Protein AF-A0A7Z9FWA1-F1 (afdb_monomer)

Sequence (138 aa):
MSDKYVIGCHTMDNNWLSIREACEILKCSDRTIYRKIDNGELVSKKEDGRKFVRLTSDKTDTDVVQTSNTELFEYLKDENKRLIEENRRLQEEISKSNIRKDTLVLQFTERLSEQRQLIEEIRRPWWKRWRRSTDSAQ

pLDDT: mean 79.17, std 17.08, range [36.03, 97.0]

Structure (mmCIF, N/CA/C/O backbone):
data_AF-A0A7Z9FWA1-F1
#
_entry.id   AF-A0A7Z9FWA1-F1
#
loop_
_atom_site.group_PDB
_atom_site.id
_atom_site.type_symbol
_atom_site.label_atom_id
_atom_site.label_alt_id
_atom_site.label_comp_id
_atom_site.label_asym_id
_atom_site.label_entity_id
_atom_site.label_seq_id
_atom_site.pdbx_PDB_ins_code
_atom_site.Cartn_x
_atom_site.Cartn_y
_atom_site.Cartn_z
_atom_site.occupancy
_atom_site.B_iso_or_equiv
_atom_site.auth_seq_id
_atom_site.auth_comp_id
_atom_site.auth_asym_id
_atom_site.auth_atom_id
_atom_site.pdbx_PDB_model_num
ATOM 1 N N . MET A 1 1 ? -24.199 35.383 10.407 1.00 44.78 1 MET A N 1
ATOM 2 C CA . MET A 1 1 ? -24.683 34.036 10.039 1.00 44.78 1 MET A CA 1
ATOM 3 C C . MET A 1 1 ? -23.507 33.181 9.612 1.00 44.78 1 MET A C 1
ATOM 5 O O . MET A 1 1 ? -23.036 33.318 8.492 1.00 44.78 1 MET A O 1
ATOM 9 N N . SER A 1 2 ? -22.993 32.373 10.534 1.00 36.03 2 SER A N 1
ATOM 10 C CA . SER A 1 2 ? -22.261 31.128 10.271 1.00 36.03 2 SER A CA 1
ATOM 11 C C . SER A 1 2 ? -21.968 30.508 11.632 1.00 36.03 2 SER A C 1
ATOM 13 O O . SER A 1 2 ? -21.002 30.883 12.295 1.00 36.03 2 SER A O 1
ATOM 15 N N . ASP A 1 3 ? -22.870 29.623 12.051 1.00 41.84 3 ASP A N 1
ATOM 16 C CA . ASP A 1 3 ? -22.686 28.733 13.189 1.00 41.84 3 ASP A CA 1
ATOM 17 C C . ASP A 1 3 ? -21.446 27.874 12.953 1.00 41.84 3 ASP A C 1
ATOM 19 O O . ASP A 1 3 ? -21.374 27.104 11.995 1.00 41.84 3 ASP A O 1
ATOM 23 N N . LYS A 1 4 ? -20.460 27.998 13.839 1.00 41.94 4 LYS A N 1
ATOM 24 C CA . LYS A 1 4 ? -19.386 27.018 13.965 1.00 41.94 4 LYS A CA 1
ATOM 25 C C . LYS A 1 4 ? -19.568 26.346 15.310 1.00 41.94 4 LYS A C 1
ATOM 27 O O . LYS A 1 4 ? -19.237 26.908 16.350 1.00 41.94 4 LYS A O 1
ATOM 32 N N . TYR A 1 5 ? -20.166 25.161 15.249 1.00 38.59 5 TYR A N 1
ATOM 33 C CA . TYR A 1 5 ? -20.271 24.224 16.354 1.00 38.59 5 TYR A CA 1
ATOM 34 C C . TYR A 1 5 ? -18.896 24.043 17.004 1.00 38.59 5 TYR A C 1
ATOM 36 O O . TYR A 1 5 ? -17.941 23.596 16.366 1.00 38.59 5 TYR A O 1
ATOM 44 N N . VAL A 1 6 ? -18.812 24.408 18.279 1.00 39.84 6 VAL A N 1
ATOM 45 C CA . VAL A 1 6 ? -17.691 24.076 19.151 1.00 39.84 6 VAL A CA 1
ATOM 46 C C . VAL A 1 6 ? -17.821 22.589 19.458 1.00 39.84 6 VAL A C 1
ATOM 48 O O . VAL A 1 6 ? -18.743 22.176 20.159 1.00 39.84 6 VAL A O 1
ATOM 51 N N . ILE A 1 7 ? -16.923 21.776 18.903 1.00 45.22 7 ILE A N 1
ATOM 52 C CA . ILE A 1 7 ? -16.747 20.388 19.332 1.00 45.22 7 ILE A CA 1
ATOM 53 C C . ILE A 1 7 ? -16.154 20.466 20.738 1.00 45.22 7 ILE A C 1
ATOM 55 O O . ILE A 1 7 ? -14.951 20.644 20.918 1.00 45.22 7 ILE A O 1
ATOM 59 N N . GLY A 1 8 ? -17.030 20.436 21.740 1.00 40.56 8 GLY A N 1
ATOM 60 C CA . GLY A 1 8 ? -16.639 20.330 23.134 1.00 40.56 8 GLY A CA 1
ATOM 61 C C . GLY A 1 8 ? -16.001 18.968 23.369 1.00 40.56 8 GLY A C 1
ATOM 62 O O . GLY A 1 8 ? -16.680 17.945 23.309 1.00 40.56 8 GLY A O 1
ATOM 63 N N . CYS A 1 9 ? -14.694 18.969 23.629 1.00 38.06 9 CYS A N 1
ATOM 64 C CA . CYS A 1 9 ? -13.963 17.844 24.192 1.00 38.06 9 CYS A CA 1
ATOM 65 C C . CYS A 1 9 ? -14.733 17.260 25.385 1.00 38.06 9 CYS A C 1
ATOM 67 O O . CYS A 1 9 ? -14.947 17.960 26.371 1.00 38.06 9 CYS A O 1
ATOM 69 N N . HIS A 1 10 ? -15.107 15.982 25.327 1.00 38.44 10 HIS A N 1
ATOM 70 C CA . HIS A 1 10 ? -15.431 15.220 26.529 1.00 38.44 10 HIS A CA 1
ATOM 71 C C . HIS A 1 10 ? -14.193 14.427 26.929 1.00 38.44 10 HIS A C 1
ATOM 73 O O . HIS A 1 10 ? -13.940 13.320 26.459 1.00 38.44 10 HIS A O 1
ATOM 79 N N . THR A 1 11 ? -13.390 15.056 27.782 1.00 42.72 11 THR A N 1
ATOM 80 C CA . THR A 1 11 ? -12.469 14.374 28.684 1.00 42.72 11 THR A CA 1
ATOM 81 C C . THR A 1 11 ? -13.241 13.309 29.457 1.00 42.72 11 THR A C 1
ATOM 83 O O . THR A 1 11 ? -14.201 13.613 30.167 1.00 42.72 11 THR A O 1
ATOM 86 N N . MET A 1 12 ? -12.806 12.059 29.302 1.00 49.25 12 MET A N 1
ATOM 87 C CA . MET A 1 12 ? -12.970 11.016 30.312 1.00 49.25 12 MET A CA 1
ATOM 88 C C . MET A 1 12 ? -12.553 11.626 31.659 1.00 49.25 12 MET A C 1
ATOM 90 O O . MET A 1 12 ? -11.463 12.185 31.702 1.00 49.25 12 MET A O 1
ATOM 94 N N . ASP A 1 13 ? -13.457 11.641 32.654 1.00 52.16 13 ASP A N 1
ATOM 95 C CA . ASP A 1 13 ? -13.180 11.707 34.115 1.00 52.16 13 ASP A CA 1
ATOM 96 C C . ASP A 1 13 ? -14.262 12.381 34.985 1.00 52.16 13 ASP A C 1
ATOM 98 O O . ASP A 1 13 ? -14.042 12.623 36.166 1.00 52.16 13 ASP A O 1
ATOM 102 N N . ASN A 1 14 ? -15.488 12.587 34.497 1.00 57.22 14 ASN A N 1
ATOM 103 C CA . ASN A 1 14 ? -16.648 12.702 35.392 1.00 57.22 14 ASN A CA 1
ATOM 104 C C . ASN A 1 14 ? -17.881 12.111 34.713 1.00 57.22 14 ASN A C 1
ATOM 106 O O . ASN A 1 14 ? -18.549 12.773 33.930 1.00 57.22 14 ASN A O 1
ATOM 110 N N . ASN A 1 15 ? -18.169 10.843 35.019 1.00 73.06 15 ASN A N 1
ATOM 111 C CA . ASN A 1 15 ? -19.237 10.015 34.438 1.00 73.06 15 ASN A CA 1
ATOM 112 C C . ASN A 1 15 ? -20.664 10.461 34.852 1.00 73.06 15 ASN A C 1
ATOM 114 O O . ASN A 1 15 ? -21.541 9.636 35.104 1.00 73.06 15 ASN A O 1
ATOM 118 N N . TRP A 1 16 ? -20.876 11.767 35.010 1.00 80.25 16 TRP A N 1
ATOM 119 C CA . TRP A 1 16 ? -22.142 12.402 35.348 1.00 80.25 16 TRP A CA 1
ATOM 120 C C . TRP A 1 16 ? -22.687 13.070 34.095 1.00 80.25 16 TRP A C 1
ATOM 122 O O . TRP A 1 16 ? -22.247 14.146 33.706 1.00 80.25 16 TRP A O 1
ATOM 132 N N . LEU A 1 17 ? -23.650 12.413 33.468 1.00 83.69 17 LEU A N 1
ATOM 133 C CA . LEU A 1 17 ? -24.272 12.873 32.236 1.00 83.69 17 LEU A CA 1
ATOM 134 C C . LEU A 1 17 ? -25.520 13.680 32.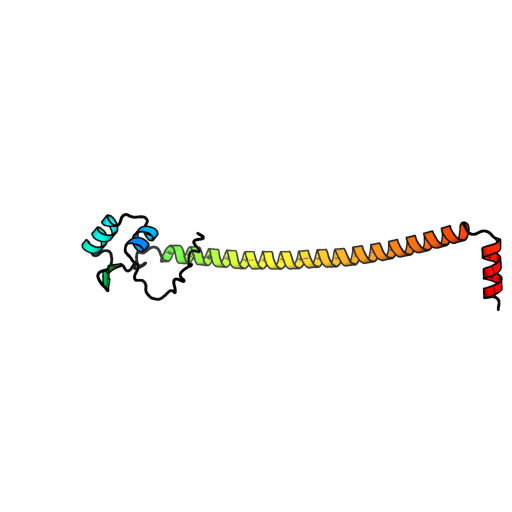567 1.00 83.69 17 LEU A C 1
ATOM 136 O O . LEU A 1 17 ? -26.243 13.376 33.523 1.00 83.69 17 LEU A O 1
ATOM 140 N N . SER A 1 18 ? -25.810 14.704 31.774 1.00 85.56 18 SER A N 1
ATOM 141 C CA . SER A 1 18 ? -27.124 15.337 31.828 1.00 85.56 18 SER A CA 1
ATOM 142 C C . SER A 1 18 ? -28.209 14.341 31.398 1.00 85.56 18 SER A C 1
ATOM 144 O O . SER A 1 18 ? -27.947 13.370 30.687 1.00 85.56 18 SER A O 1
ATOM 146 N N . ILE A 1 19 ? -29.460 14.581 31.800 1.00 82.81 19 ILE A N 1
ATOM 147 C CA . ILE A 1 19 ? -30.585 13.715 31.399 1.00 82.81 19 ILE A CA 1
ATOM 148 C C . ILE A 1 19 ? -30.691 13.622 29.873 1.00 82.81 19 ILE A C 1
ATOM 150 O O . ILE A 1 19 ? -30.943 12.544 29.348 1.00 82.81 19 ILE A O 1
ATOM 154 N N . ARG A 1 20 ? -30.431 14.725 29.164 1.00 81.44 20 ARG A N 1
ATOM 155 C CA . ARG A 1 20 ? -30.475 14.762 27.702 1.00 81.44 20 ARG A CA 1
ATOM 156 C C . ARG A 1 20 ? -29.400 13.873 27.072 1.00 81.44 20 ARG A C 1
ATOM 158 O O . ARG A 1 20 ? -29.724 13.069 26.206 1.00 81.44 20 ARG A O 1
ATOM 165 N N . GLU A 1 21 ? -28.157 13.969 27.536 1.00 81.88 21 GLU A N 1
ATOM 166 C CA . GLU A 1 21 ? -27.064 13.110 27.056 1.00 81.88 21 GLU A CA 1
ATOM 167 C C . GLU A 1 21 ? -27.335 11.637 27.389 1.00 81.88 21 GLU A C 1
ATOM 169 O O . GLU A 1 21 ? -27.141 10.755 26.554 1.00 81.88 21 GLU A O 1
ATOM 174 N N . ALA A 1 22 ? -27.874 11.359 28.579 1.00 81.56 22 ALA A N 1
ATOM 175 C CA . ALA A 1 22 ? -28.282 10.011 28.960 1.00 81.56 22 ALA A CA 1
ATOM 176 C C . ALA A 1 22 ? -29.403 9.463 28.055 1.00 81.56 22 ALA A C 1
ATOM 178 O O . ALA A 1 22 ? -29.375 8.284 27.698 1.00 81.56 22 ALA A O 1
ATOM 179 N N . CYS A 1 23 ? -30.365 10.298 27.653 1.00 82.81 23 CYS A N 1
ATOM 180 C CA . CYS A 1 23 ? -31.424 9.934 26.709 1.00 82.81 23 CYS A CA 1
ATOM 181 C C . CYS A 1 23 ? -30.880 9.619 25.313 1.00 82.81 23 CYS A C 1
ATOM 183 O O . CYS A 1 23 ? -31.329 8.650 24.698 1.00 82.81 23 CYS A O 1
ATOM 185 N N . GLU A 1 24 ? -29.905 10.394 24.832 1.00 82.62 24 GLU A N 1
ATOM 186 C CA . GLU A 1 24 ? -29.245 10.170 23.540 1.00 82.62 24 GLU A CA 1
ATOM 187 C C . GLU A 1 24 ? -28.467 8.843 23.534 1.00 82.62 24 GLU A C 1
ATOM 189 O O . GLU A 1 24 ? -28.600 8.050 22.599 1.00 82.62 24 GLU A O 1
ATOM 194 N N . ILE A 1 25 ? -27.740 8.544 24.615 1.00 80.88 25 ILE A N 1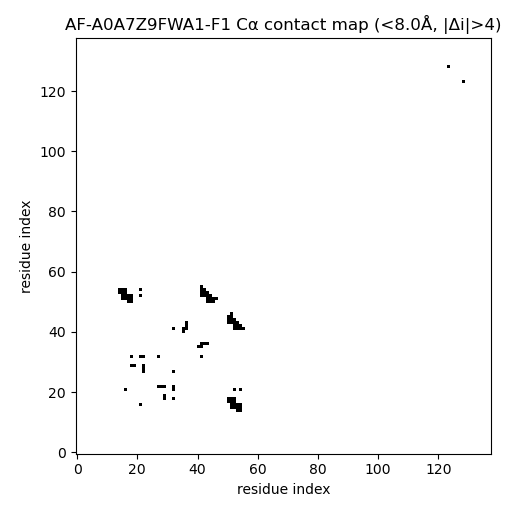
ATOM 195 C CA . ILE A 1 25 ? -26.945 7.313 24.751 1.00 80.88 25 ILE A CA 1
ATOM 196 C C . ILE A 1 25 ? -27.841 6.076 24.912 1.00 80.88 25 ILE A C 1
ATOM 198 O O . ILE A 1 25 ? -27.652 5.071 24.229 1.00 80.88 25 ILE A O 1
ATOM 202 N N . LEU A 1 26 ? -28.839 6.138 25.799 1.00 79.81 26 LEU A N 1
ATOM 203 C CA . LEU A 1 26 ? -29.740 5.014 26.086 1.00 79.81 26 LEU A CA 1
ATOM 204 C C . LEU A 1 26 ? -30.897 4.885 25.084 1.00 79.81 26 LEU A C 1
ATOM 206 O O . LEU A 1 26 ? -31.706 3.965 25.219 1.00 79.81 26 LEU A O 1
ATOM 210 N N . LYS A 1 27 ? -31.000 5.806 24.114 1.00 83.12 27 LYS A N 1
ATOM 211 C CA . LYS A 1 27 ? -32.082 5.892 23.118 1.00 83.12 27 LYS A CA 1
ATOM 212 C C . LYS A 1 27 ? -33.470 5.771 23.754 1.00 83.12 27 LYS A C 1
ATOM 214 O O . LYS A 1 27 ? -34.310 4.985 23.317 1.00 83.12 27 LYS A O 1
ATOM 219 N N . CYS A 1 28 ? -33.708 6.529 24.821 1.00 82.62 28 CYS A N 1
ATOM 220 C CA . CYS A 1 28 ? -34.974 6.500 25.551 1.00 82.62 28 CYS A CA 1
ATOM 221 C C . CYS A 1 28 ? -35.469 7.908 25.895 1.00 82.62 28 CYS A C 1
ATOM 223 O O . CYS A 1 28 ? -34.736 8.882 25.765 1.00 82.62 28 CYS A O 1
ATOM 225 N N . SER A 1 29 ? -36.739 8.020 26.290 1.00 85.19 29 SER A N 1
ATOM 226 C CA . SER A 1 29 ? -37.345 9.307 26.647 1.00 85.19 29 SER A CA 1
ATOM 227 C C . SER A 1 29 ? -36.937 9.771 28.045 1.00 85.19 29 SER A C 1
ATOM 229 O O . SER A 1 29 ? -36.715 8.945 28.933 1.00 85.19 29 SER A O 1
ATOM 231 N N . ASP A 1 30 ? -36.977 11.085 28.284 1.00 84.06 30 ASP A N 1
ATOM 232 C CA . ASP A 1 30 ? -36.704 11.690 29.599 1.00 84.06 30 ASP A CA 1
ATOM 233 C C . ASP A 1 30 ? -37.512 11.021 30.716 1.00 84.06 30 ASP A C 1
ATOM 235 O O . ASP A 1 30 ? -36.989 10.688 31.778 1.00 84.06 30 ASP A O 1
ATOM 239 N N . ARG A 1 31 ? -38.794 10.734 30.450 1.00 86.06 31 ARG A N 1
ATOM 240 C CA . ARG A 1 31 ? -39.689 10.038 31.386 1.00 86.06 31 ARG A CA 1
ATOM 241 C C . ARG A 1 31 ? -39.159 8.662 31.784 1.00 86.06 31 ARG A C 1
ATOM 243 O O . ARG A 1 31 ? -39.337 8.243 32.923 1.00 86.06 31 ARG A O 1
ATOM 250 N N . THR A 1 32 ? -38.522 7.961 30.852 1.00 85.06 32 THR A N 1
ATOM 251 C CA . THR A 1 32 ? -37.924 6.647 31.100 1.00 85.06 32 THR A CA 1
ATOM 252 C C . THR A 1 32 ? -36.697 6.768 31.994 1.00 85.06 32 THR A C 1
ATOM 254 O O . THR A 1 32 ? -36.530 5.943 32.888 1.00 85.06 32 THR A O 1
ATOM 257 N N . ILE A 1 33 ? -35.880 7.808 31.809 1.00 85.19 33 ILE A N 1
ATOM 258 C CA . ILE A 1 33 ? -34.746 8.102 32.693 1.00 85.19 33 ILE A CA 1
ATOM 259 C C . ILE A 1 33 ? -35.229 8.463 34.099 1.00 85.19 33 ILE A C 1
ATOM 261 O O . ILE A 1 33 ? -34.763 7.860 35.059 1.00 85.19 33 ILE A O 1
ATOM 265 N N . TYR A 1 34 ? -36.207 9.363 34.237 1.00 86.75 34 TYR A N 1
ATOM 266 C CA . TYR A 1 34 ? -36.785 9.699 35.544 1.00 86.75 34 TYR A CA 1
ATOM 267 C C . TYR A 1 34 ? -37.369 8.475 36.249 1.00 86.75 34 TYR A C 1
ATOM 269 O O . TYR A 1 34 ? -37.051 8.241 37.408 1.00 86.75 34 TYR A O 1
ATOM 277 N N . ARG A 1 35 ? -38.118 7.631 35.529 1.00 88.00 35 ARG A N 1
ATOM 278 C CA . ARG A 1 35 ? -38.630 6.369 36.076 1.00 88.00 35 ARG A CA 1
ATOM 279 C C . ARG A 1 35 ? -37.503 5.461 36.575 1.00 88.00 35 ARG A C 1
ATOM 281 O O . ARG A 1 35 ? -37.635 4.863 37.630 1.00 88.00 35 ARG A O 1
ATOM 288 N N . LYS A 1 36 ? -36.395 5.355 35.837 1.00 83.31 36 LYS A N 1
ATOM 289 C CA . LYS A 1 36 ? -35.230 4.553 36.248 1.00 83.31 36 LYS A CA 1
ATOM 290 C C . LYS A 1 36 ? -34.511 5.135 37.470 1.00 83.31 36 LYS A C 1
ATOM 292 O O . LYS A 1 36 ? -33.984 4.370 38.270 1.00 83.31 36 LYS A O 1
ATOM 297 N N . ILE A 1 37 ? -34.505 6.458 37.631 1.00 85.19 37 ILE A N 1
ATOM 298 C CA . ILE A 1 37 ? -34.008 7.122 38.846 1.00 85.19 37 ILE A CA 1
ATOM 299 C C . ILE A 1 37 ? -34.924 6.798 40.032 1.00 85.19 37 ILE A C 1
ATOM 301 O O . ILE A 1 37 ? -34.432 6.410 41.087 1.00 85.19 37 ILE A O 1
ATOM 305 N N . ASP A 1 38 ? -36.241 6.907 39.848 1.00 85.00 38 ASP A N 1
ATOM 306 C CA . ASP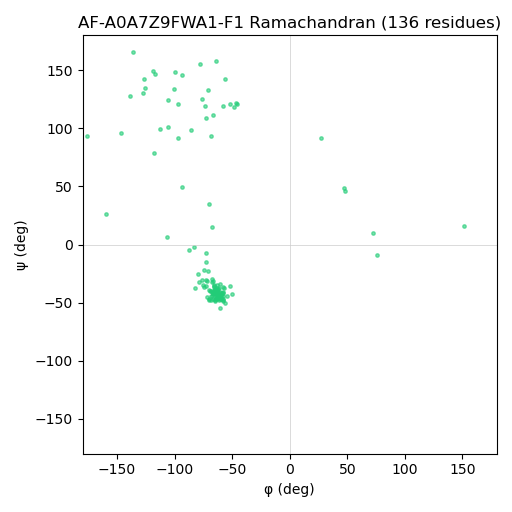 A 1 38 ? -37.231 6.635 40.897 1.00 85.00 38 ASP A CA 1
ATOM 307 C C . ASP A 1 38 ? -37.232 5.152 41.310 1.00 85.00 38 ASP A C 1
ATOM 309 O O . ASP A 1 38 ? -37.376 4.830 42.487 1.00 85.00 38 ASP A O 1
ATOM 313 N N . ASN A 1 39 ? -36.987 4.249 40.355 1.00 82.12 39 ASN A N 1
ATOM 314 C CA . ASN A 1 39 ? -36.800 2.815 40.590 1.00 82.12 39 ASN A CA 1
ATOM 315 C C . ASN A 1 39 ? -35.451 2.469 41.256 1.00 82.12 39 ASN A C 1
ATOM 317 O O . ASN A 1 39 ? -35.214 1.304 41.569 1.00 82.12 39 ASN A O 1
ATOM 321 N N . GLY A 1 40 ? -34.539 3.435 41.418 1.00 77.50 40 GLY A N 1
ATOM 322 C CA . GLY A 1 40 ? -33.192 3.204 41.951 1.00 77.50 40 GLY A CA 1
ATOM 323 C C . GLY A 1 40 ? -32.238 2.468 41.000 1.00 77.50 40 GLY A C 1
ATOM 324 O O . GLY A 1 40 ? -31.148 2.081 41.409 1.00 77.50 40 GLY A O 1
ATOM 325 N N . GLU A 1 41 ? -32.611 2.282 39.729 1.00 78.50 41 GLU A N 1
ATOM 326 C CA . GLU A 1 41 ? -31.775 1.634 38.706 1.00 78.50 41 GLU A CA 1
ATOM 327 C C . GLU A 1 41 ? -30.629 2.535 38.219 1.00 78.50 41 GLU A C 1
ATOM 329 O O . GLU A 1 41 ? -29.649 2.042 37.660 1.00 78.50 41 GLU A O 1
ATOM 334 N N . LEU A 1 42 ? -30.764 3.854 38.389 1.00 82.25 42 LEU A N 1
ATOM 335 C CA . LEU A 1 42 ? -29.780 4.856 37.988 1.00 82.25 42 LEU A CA 1
ATOM 336 C C . LEU A 1 42 ? -29.435 5.769 39.163 1.00 82.25 42 LEU A C 1
ATOM 338 O O . LEU A 1 42 ? -30.316 6.350 39.799 1.00 82.25 42 LEU A O 1
ATOM 342 N N . VAL A 1 43 ? -28.137 5.954 39.410 1.00 82.44 43 VAL A N 1
ATOM 343 C CA . VAL A 1 43 ? -27.655 6.887 40.432 1.00 82.44 43 VAL A CA 1
ATOM 344 C C . VAL A 1 43 ? -27.774 8.310 39.894 1.00 82.44 43 VAL A C 1
ATOM 346 O O . VAL A 1 43 ? -27.235 8.624 38.830 1.00 82.44 43 VAL A O 1
ATOM 349 N N . SER A 1 44 ? -28.461 9.179 40.638 1.00 84.00 44 SER A N 1
ATOM 350 C CA . SER A 1 44 ? -28.622 10.589 40.279 1.00 84.00 44 SER A CA 1
ATOM 351 C C . SER A 1 44 ? -27.997 11.529 41.308 1.00 84.00 44 SER A C 1
ATOM 353 O O . SER A 1 44 ? -27.997 11.249 42.506 1.00 84.00 44 SER A O 1
ATOM 355 N N . LYS A 1 45 ? -27.475 12.661 40.831 1.00 85.31 45 LYS A N 1
ATOM 356 C CA . LYS A 1 45 ? -26.963 13.773 41.643 1.00 85.31 45 LYS A CA 1
ATOM 357 C C . LYS A 1 45 ? -27.644 15.064 41.195 1.00 85.31 45 LYS A C 1
ATOM 359 O O . LYS A 1 45 ? -27.895 15.254 40.006 1.00 85.31 45 LYS A O 1
ATOM 364 N N . LYS A 1 46 ? -27.953 15.957 42.138 1.00 86.75 46 LYS A N 1
ATOM 365 C CA . LYS A 1 46 ? -28.465 17.301 41.843 1.00 86.75 46 LYS A CA 1
ATOM 366 C C . LYS A 1 46 ? -27.361 18.326 42.083 1.00 86.75 46 LYS A C 1
ATOM 368 O O . LYS A 1 46 ? -26.822 18.386 43.183 1.00 86.75 46 LYS A O 1
ATOM 373 N N . GLU A 1 47 ? -27.053 19.124 41.071 1.00 81.88 47 GLU A N 1
ATOM 374 C CA . GLU A 1 47 ? -26.027 20.167 41.112 1.00 81.88 47 GLU A CA 1
ATOM 375 C C . GLU A 1 47 ? -26.564 21.404 40.385 1.00 81.88 47 GLU A C 1
ATOM 377 O O . GLU A 1 47 ? -27.114 21.289 39.291 1.00 81.88 47 GLU A O 1
ATOM 382 N N . ASP A 1 48 ? -26.516 22.563 41.049 1.00 76.25 48 ASP A N 1
ATOM 383 C CA . ASP A 1 48 ? -27.026 23.850 40.541 1.00 76.25 48 ASP A CA 1
ATOM 384 C C . ASP A 1 48 ? -28.450 23.787 39.936 1.00 76.25 48 ASP A C 1
ATOM 386 O O . ASP A 1 48 ? -28.739 24.227 38.825 1.00 76.25 48 ASP A O 1
ATOM 390 N N . GLY A 1 49 ? -29.368 23.115 40.641 1.00 77.75 49 GLY A N 1
ATOM 391 C CA . GLY A 1 49 ? -30.760 22.957 40.201 1.00 77.75 49 GLY A CA 1
ATOM 392 C C . GLY A 1 49 ? -30.984 21.940 39.072 1.00 77.75 49 GLY A C 1
ATOM 393 O O . GLY A 1 49 ? -32.134 21.569 38.827 1.00 77.75 49 GLY A O 1
ATOM 394 N N . ARG A 1 50 ? -29.924 21.417 38.446 1.00 79.25 50 ARG A N 1
ATOM 395 C CA . ARG A 1 50 ? -29.981 20.409 37.376 1.00 79.25 50 ARG A CA 1
ATOM 396 C C . ARG A 1 50 ? -29.709 19.009 37.926 1.00 79.25 50 ARG A C 1
ATOM 398 O O . ARG A 1 50 ? -28.998 18.839 38.915 1.00 79.25 50 ARG A O 1
ATOM 405 N N . LYS A 1 51 ? -30.318 17.991 37.311 1.00 81.56 51 LYS A N 1
ATOM 406 C CA . LYS A 1 51 ? -30.101 16.579 37.663 1.00 81.56 51 LYS A CA 1
ATOM 407 C C . LYS A 1 51 ? -29.145 15.933 36.664 1.00 81.56 51 LYS A C 1
ATOM 409 O O . LYS A 1 51 ? -29.343 16.058 35.456 1.00 81.56 51 LYS A O 1
ATOM 414 N N . PHE A 1 52 ? -28.179 15.202 37.196 1.00 84.12 52 PHE A N 1
ATOM 415 C CA . PHE A 1 52 ? -27.199 14.419 36.458 1.00 84.12 52 PHE A CA 1
ATOM 416 C C . PHE A 1 52 ? -27.336 12.949 36.825 1.00 84.12 52 PHE A C 1
ATOM 418 O O . PHE A 1 52 ? -27.725 12.613 37.947 1.00 84.12 52 PHE A O 1
ATOM 425 N N . VAL A 1 53 ? -27.024 12.078 35.876 1.00 83.25 53 VAL A N 1
ATOM 426 C CA . VAL A 1 53 ? -27.168 10.632 35.992 1.00 83.25 53 VAL A CA 1
ATOM 427 C C . VAL A 1 53 ? -25.838 9.972 35.681 1.00 83.25 53 VAL A C 1
ATOM 429 O O . VAL A 1 53 ? -25.183 10.317 34.699 1.00 83.25 53 VAL A O 1
ATOM 432 N N . ARG A 1 54 ? -25.454 9.002 36.507 1.00 81.62 54 ARG A N 1
ATOM 433 C CA . ARG A 1 54 ? -24.293 8.160 36.246 1.00 81.62 54 ARG A CA 1
ATOM 434 C C . ARG A 1 54 ? -24.738 6.855 35.604 1.00 81.62 54 ARG A C 1
ATOM 436 O O . ARG A 1 54 ? -25.511 6.101 36.193 1.00 81.62 54 ARG A O 1
ATOM 443 N N . LEU A 1 55 ? -24.221 6.586 34.410 1.00 76.19 55 LEU A N 1
ATOM 444 C CA . LEU A 1 55 ? -24.351 5.287 33.762 1.00 76.19 55 LEU A CA 1
ATOM 445 C C . LEU A 1 55 ? -23.212 4.400 34.276 1.00 76.19 55 LEU A C 1
ATOM 447 O O . LEU A 1 55 ? -22.067 4.528 33.848 1.00 76.19 55 LEU A O 1
ATOM 451 N N . THR A 1 56 ? -23.496 3.540 35.252 1.00 65.81 56 THR A N 1
ATOM 452 C CA . THR A 1 56 ? -22.607 2.419 35.569 1.00 65.81 56 THR A CA 1
ATOM 453 C C . THR A 1 56 ? -22.759 1.383 34.463 1.00 65.81 56 THR A C 1
ATOM 455 O O . THR A 1 56 ? -23.848 0.862 34.232 1.00 65.81 56 THR A O 1
ATOM 458 N N . SER A 1 57 ? -21.667 1.087 33.765 1.00 57.97 57 SER A N 1
ATOM 459 C CA . SER A 1 57 ? -21.567 0.052 32.726 1.00 57.97 57 SER A CA 1
ATOM 460 C C . SER A 1 57 ? -21.709 -1.380 33.270 1.00 57.97 57 SER A C 1
ATOM 462 O O . SER A 1 57 ? -21.393 -2.341 32.578 1.00 57.97 57 SER A O 1
ATOM 464 N N . ASP A 1 58 ? -22.196 -1.548 34.499 1.00 49.84 58 ASP A N 1
ATOM 465 C CA . ASP A 1 58 ? -22.092 -2.787 35.267 1.00 49.84 58 ASP A CA 1
ATOM 466 C C . ASP A 1 58 ? -23.328 -3.676 35.094 1.00 49.84 58 ASP A C 1
ATOM 468 O O . ASP A 1 58 ? -23.919 -4.156 36.060 1.00 49.84 58 ASP A O 1
ATOM 472 N N . LYS A 1 59 ? -23.740 -3.906 33.845 1.00 49.19 59 LYS A N 1
ATOM 473 C CA . LYS A 1 59 ? -24.668 -4.996 33.516 1.00 49.19 59 LYS A CA 1
ATOM 474 C C . LYS A 1 59 ? -23.982 -5.979 32.571 1.00 49.19 59 LYS A C 1
ATOM 476 O O . LYS A 1 59 ? -24.147 -5.921 31.362 1.00 49.19 59 LYS A O 1
ATOM 481 N N . THR A 1 60 ? -23.141 -6.805 33.197 1.00 51.28 60 THR A N 1
ATOM 482 C CA . THR A 1 60 ? -22.940 -8.246 32.960 1.00 51.28 60 THR A CA 1
ATOM 483 C C . THR A 1 60 ? -23.239 -8.770 31.549 1.00 51.28 60 THR A C 1
ATOM 485 O O . THR A 1 60 ? -24.359 -9.190 31.287 1.00 51.28 60 THR A O 1
ATOM 488 N N . ASP A 1 61 ? -22.206 -8.792 30.703 1.00 47.91 61 ASP A N 1
ATOM 489 C CA . ASP A 1 61 ? -21.986 -9.747 29.591 1.00 47.91 61 ASP A CA 1
ATOM 490 C C . ASP A 1 61 ? -20.486 -9.768 29.193 1.00 47.91 61 ASP A C 1
ATOM 492 O O . ASP A 1 61 ? -20.091 -10.018 28.055 1.00 47.91 61 ASP A O 1
ATOM 496 N N . THR A 1 62 ? -19.604 -9.434 30.137 1.00 53.94 62 THR A N 1
ATOM 497 C CA . THR A 1 62 ? -18.200 -9.101 29.865 1.00 53.94 62 THR A CA 1
ATOM 498 C C . THR A 1 62 ? -17.296 -10.313 29.646 1.00 53.94 62 THR A C 1
ATOM 500 O O . THR A 1 62 ? -16.311 -10.188 28.927 1.00 53.94 62 THR A O 1
ATOM 503 N N . ASP A 1 63 ? -17.635 -11.485 30.185 1.00 51.97 63 ASP A N 1
ATOM 504 C CA . ASP A 1 63 ? -16.686 -12.608 30.261 1.00 51.97 63 ASP A CA 1
ATOM 505 C C . ASP A 1 63 ? -16.587 -13.417 28.949 1.00 51.97 63 ASP A C 1
ATOM 507 O O . ASP A 1 63 ? -15.499 -13.794 28.513 1.00 51.97 63 ASP A O 1
ATOM 511 N N . VAL A 1 64 ? -17.713 -13.605 28.246 1.00 54.94 64 VAL A N 1
ATOM 512 C CA . VAL A 1 64 ? -17.750 -14.302 26.940 1.00 54.94 64 VAL A CA 1
ATOM 513 C C . VAL A 1 64 ? -17.284 -13.384 25.802 1.00 54.94 64 VAL A C 1
ATOM 515 O O . VAL A 1 64 ? -16.648 -13.831 24.850 1.00 54.94 64 VAL A O 1
ATOM 518 N N . VAL A 1 65 ? -17.547 -12.078 25.916 1.00 55.34 65 VAL A N 1
ATOM 519 C CA . VAL A 1 65 ? -17.145 -11.068 24.924 1.00 55.34 65 VAL A CA 1
ATOM 520 C C . VAL A 1 65 ? -15.651 -10.733 25.030 1.00 55.34 65 VAL A C 1
ATOM 522 O O . VAL A 1 65 ? -15.020 -10.421 24.021 1.00 55.34 65 VAL A O 1
ATOM 525 N N . GLN A 1 66 ? -15.041 -10.817 26.220 1.00 57.00 66 GLN A N 1
ATOM 526 C CA . GLN A 1 66 ? -13.600 -10.580 26.380 1.00 57.00 66 GLN A CA 1
ATOM 527 C C . GLN A 1 66 ? -12.741 -11.678 25.748 1.00 57.00 66 GLN A C 1
ATOM 529 O O . GLN A 1 66 ? -11.739 -11.355 25.108 1.00 57.00 66 GLN A O 1
ATOM 534 N N . THR A 1 67 ? -13.127 -12.949 25.865 1.00 59.66 67 THR A N 1
ATOM 535 C CA . THR A 1 67 ? -12.381 -14.064 25.255 1.00 59.66 67 THR A CA 1
ATOM 536 C C . THR A 1 67 ? -12.475 -14.029 23.729 1.00 59.66 67 THR A C 1
ATOM 538 O O . THR A 1 67 ? -11.440 -14.025 23.062 1.00 59.66 67 THR A O 1
ATOM 541 N N . SER A 1 68 ? -13.679 -13.854 23.168 1.00 61.22 68 SER A N 1
ATOM 542 C CA . SER A 1 68 ? -13.866 -13.752 21.711 1.00 61.22 68 SER A CA 1
ATOM 543 C C . SER A 1 68 ? -13.166 -12.535 21.100 1.00 61.22 68 SER A C 1
ATOM 545 O O . SER A 1 68 ? -12.617 -12.610 20.001 1.00 61.22 68 SER A O 1
ATOM 547 N N . ASN A 1 69 ? -13.160 -11.400 21.806 1.00 72.31 69 ASN A N 1
ATOM 548 C CA . ASN A 1 69 ? -12.482 -10.201 21.321 1.00 72.31 69 ASN A CA 1
ATOM 549 C C . ASN A 1 69 ? -10.962 -10.325 21.400 1.00 72.31 69 ASN A C 1
ATOM 551 O O . ASN A 1 69 ? -10.283 -9.748 20.558 1.00 72.31 69 ASN A O 1
ATOM 555 N N . THR A 1 70 ? -10.423 -11.069 22.368 1.00 80.19 70 THR A N 1
ATOM 556 C CA . THR A 1 70 ? -8.972 -11.262 22.499 1.00 80.19 70 THR A CA 1
ATOM 557 C C . THR A 1 70 ? -8.433 -12.131 21.364 1.00 80.19 70 THR A C 1
ATOM 559 O O . THR A 1 70 ? -7.482 -11.732 20.697 1.00 80.19 70 THR A O 1
ATOM 562 N N . GLU A 1 71 ? -9.093 -13.253 21.068 1.00 82.31 71 GLU A N 1
ATOM 563 C CA . GLU A 1 71 ? -8.721 -14.133 19.950 1.00 82.31 71 GLU A CA 1
ATOM 564 C C . GLU A 1 71 ? -8.852 -13.423 18.595 1.00 82.31 71 GLU A C 1
ATOM 566 O O . GLU A 1 71 ? -7.957 -13.497 17.750 1.00 82.31 71 GLU A O 1
ATOM 571 N N . LEU A 1 72 ? -9.935 -12.662 18.398 1.00 86.44 72 LEU A N 1
ATOM 572 C CA . LEU A 1 72 ? -10.118 -11.853 17.195 1.00 86.44 72 LEU A CA 1
ATOM 573 C C . LEU A 1 72 ? -9.038 -10.770 17.069 1.00 86.44 72 LEU A C 1
ATOM 575 O O . LEU A 1 72 ? -8.557 -10.499 15.970 1.00 86.44 72 LEU A O 1
ATOM 579 N N . PHE A 1 73 ? -8.641 -10.149 18.179 1.00 88.12 73 PHE A N 1
ATOM 580 C CA . PHE A 1 73 ? -7.602 -9.125 18.184 1.00 88.12 73 PHE A CA 1
ATOM 581 C C . PHE A 1 73 ? -6.227 -9.707 17.843 1.00 88.12 73 PHE A C 1
ATOM 583 O O . PHE A 1 73 ? -5.479 -9.099 17.076 1.00 88.12 73 PHE A O 1
ATOM 590 N N . GLU A 1 74 ? -5.896 -10.891 18.364 1.00 89.31 74 GLU A N 1
ATOM 591 C CA . GLU A 1 74 ? -4.667 -11.603 18.004 1.00 89.31 74 GLU A CA 1
ATOM 592 C C . GLU A 1 74 ? -4.657 -12.000 16.526 1.00 89.31 74 GLU A C 1
ATOM 594 O O . GLU A 1 74 ? -3.689 -11.698 15.824 1.00 89.31 74 GLU A O 1
ATOM 599 N N . TYR A 1 75 ? -5.761 -12.555 16.021 1.00 90.88 75 TYR A N 1
ATOM 600 C CA . TYR A 1 75 ? -5.911 -12.873 14.602 1.00 90.88 75 TYR A CA 1
ATOM 601 C C . TYR A 1 75 ? -5.732 -11.634 13.711 1.00 90.88 75 TYR A C 1
ATOM 603 O O . TYR A 1 75 ? -4.943 -11.645 12.766 1.00 90.88 75 TYR A O 1
ATOM 611 N N . LEU A 1 76 ? -6.408 -10.529 14.039 1.00 92.06 76 LEU A N 1
ATOM 612 C CA . LEU A 1 76 ? -6.293 -9.273 13.294 1.00 92.06 76 LEU A CA 1
ATOM 613 C C . LEU A 1 76 ? -4.876 -8.695 13.350 1.00 92.06 76 LEU A C 1
ATOM 615 O O . LEU A 1 76 ? -4.415 -8.083 12.384 1.00 92.06 76 LEU A O 1
ATOM 619 N N . LYS A 1 77 ? -4.170 -8.861 14.468 1.00 94.25 77 LYS A N 1
ATOM 620 C CA . LYS A 1 77 ? -2.787 -8.406 14.621 1.00 94.25 77 LYS A CA 1
ATOM 621 C C . LYS A 1 77 ? -1.842 -9.199 13.726 1.00 94.25 77 LYS A C 1
ATOM 623 O O . LYS A 1 77 ? -0.978 -8.601 13.082 1.00 94.25 77 LYS A O 1
ATOM 628 N N . ASP A 1 78 ? -1.997 -10.514 13.677 1.00 94.88 78 ASP A N 1
ATOM 629 C CA . ASP A 1 78 ? -1.145 -11.363 12.850 1.00 94.88 78 ASP A CA 1
ATOM 630 C C . ASP A 1 78 ? -1.456 -11.216 11.359 1.00 94.88 78 ASP A C 1
ATOM 632 O O . ASP A 1 78 ? -0.525 -11.131 10.554 1.00 94.88 78 ASP A O 1
ATOM 636 N N . GLU A 1 79 ? -2.722 -11.032 10.986 1.00 93.75 79 GLU A N 1
ATOM 637 C CA . GLU A 1 79 ? -3.082 -10.722 9.602 1.00 93.75 79 GLU A CA 1
ATOM 638 C C . GLU A 1 79 ? -2.534 -9.356 9.164 1.00 93.75 79 GLU A C 1
ATOM 640 O O . GLU A 1 79 ? -1.970 -9.233 8.076 1.0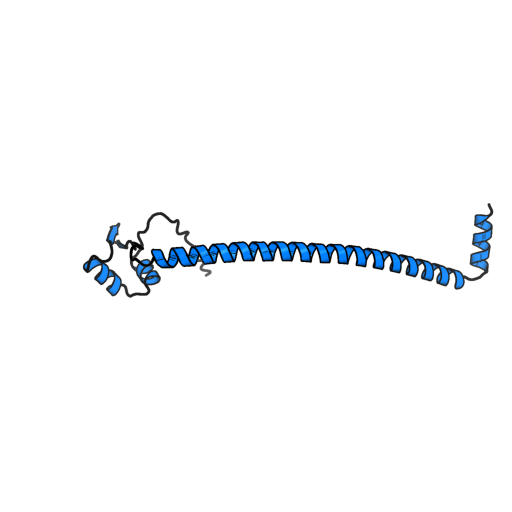0 93.75 79 GLU A O 1
ATOM 645 N N . ASN A 1 80 ? -2.582 -8.335 10.028 1.00 94.00 80 ASN A N 1
ATOM 646 C CA . ASN A 1 80 ? -1.943 -7.048 9.738 1.00 94.00 80 ASN A CA 1
ATOM 647 C C . ASN A 1 80 ? -0.433 -7.190 9.522 1.00 94.00 80 ASN A C 1
ATOM 649 O O . ASN A 1 80 ? 0.106 -6.612 8.579 1.00 94.00 80 ASN A O 1
ATOM 653 N N . LYS A 1 81 ? 0.265 -7.977 10.350 1.00 95.69 81 LYS A N 1
ATOM 654 C CA . LYS A 1 81 ? 1.698 -8.244 10.137 1.00 95.69 81 LYS A CA 1
ATOM 655 C C . LYS A 1 81 ? 1.946 -8.919 8.789 1.00 95.69 81 LYS A C 1
ATOM 657 O O . LYS A 1 81 ? 2.866 -8.517 8.078 1.00 95.69 81 LYS A O 1
ATOM 662 N N . ARG A 1 82 ? 1.126 -9.910 8.424 1.00 96.38 82 ARG A N 1
ATOM 663 C CA . ARG A 1 82 ? 1.225 -10.617 7.140 1.00 96.38 82 ARG A CA 1
ATOM 664 C C . ARG A 1 82 ? 1.048 -9.655 5.964 1.00 96.38 82 ARG A C 1
ATOM 666 O O . ARG A 1 82 ? 1.867 -9.656 5.049 1.00 96.38 82 ARG A O 1
ATOM 673 N N . LEU A 1 83 ? 0.026 -8.802 6.020 1.00 95.50 83 LEU A N 1
ATOM 674 C CA . LEU A 1 83 ? -0.267 -7.806 4.986 1.00 95.50 83 LEU A CA 1
ATOM 675 C C . LEU A 1 83 ? 0.823 -6.733 4.867 1.00 95.50 83 LEU A C 1
ATOM 677 O O . LEU A 1 83 ? 1.115 -6.273 3.761 1.00 95.50 83 LEU A O 1
ATOM 681 N N . ILE A 1 84 ? 1.437 -6.333 5.983 1.00 96.50 84 ILE A N 1
ATOM 682 C CA . ILE A 1 84 ? 2.571 -5.399 5.985 1.00 96.50 84 ILE A CA 1
ATOM 683 C C . ILE A 1 84 ? 3.780 -6.032 5.292 1.00 96.50 84 ILE A C 1
ATOM 685 O O . ILE A 1 84 ? 4.391 -5.400 4.430 1.00 96.50 84 ILE A O 1
ATOM 689 N N . GLU A 1 85 ? 4.106 -7.280 5.627 1.00 96.75 85 GLU A N 1
ATOM 690 C CA . GLU A 1 85 ? 5.242 -7.981 5.027 1.00 96.75 85 GLU A CA 1
ATOM 691 C C . GLU A 1 85 ? 5.027 -8.242 3.528 1.00 96.75 85 GLU A C 1
ATOM 693 O O . GLU A 1 85 ? 5.936 -8.051 2.719 1.00 96.75 85 GLU A O 1
ATOM 698 N N . GLU A 1 86 ? 3.806 -8.597 3.128 1.00 96.06 86 GLU A N 1
ATOM 699 C CA . GLU A 1 86 ? 3.447 -8.765 1.720 1.00 96.06 86 GLU A CA 1
ATOM 700 C C . GLU A 1 86 ? 3.573 -7.448 0.938 1.00 96.06 86 GLU A C 1
ATOM 702 O O . GLU A 1 86 ? 4.183 -7.425 -0.134 1.00 96.06 86 GLU A O 1
ATOM 707 N N . ASN A 1 87 ? 3.089 -6.334 1.497 1.00 95.38 87 ASN A N 1
ATOM 708 C CA . ASN A 1 87 ? 3.277 -5.008 0.903 1.00 95.38 87 ASN A CA 1
ATOM 709 C C . ASN A 1 87 ? 4.755 -4.649 0.759 1.00 95.38 87 ASN A C 1
ATOM 711 O O . ASN A 1 87 ? 5.168 -4.165 -0.296 1.00 95.38 87 ASN A O 1
ATOM 715 N N . ARG A 1 88 ? 5.561 -4.912 1.793 1.00 97.00 88 ARG A N 1
ATOM 716 C CA . ARG A 1 88 ? 7.006 -4.669 1.770 1.00 97.00 88 ARG A CA 1
ATOM 717 C C . ARG A 1 88 ? 7.666 -5.438 0.626 1.00 97.00 88 ARG A C 1
ATOM 719 O O . ARG A 1 88 ? 8.402 -4.851 -0.166 1.00 97.00 88 ARG A O 1
ATOM 726 N N . ARG A 1 89 ? 7.345 -6.728 0.480 1.00 96.75 89 ARG A N 1
ATOM 727 C CA . ARG A 1 89 ? 7.866 -7.573 -0.603 1.00 96.75 89 ARG A CA 1
ATOM 728 C C . ARG A 1 89 ? 7.451 -7.062 -1.983 1.00 96.75 89 ARG A C 1
ATOM 730 O O . ARG A 1 89 ? 8.291 -6.959 -2.873 1.00 96.75 89 ARG A O 1
ATOM 737 N N . LEU A 1 90 ? 6.176 -6.717 -2.164 1.00 96.19 90 LEU A N 1
ATOM 738 C CA . LEU A 1 90 ? 5.669 -6.198 -3.438 1.00 96.19 90 LEU A CA 1
ATOM 739 C C . LEU A 1 90 ? 6.336 -4.868 -3.816 1.00 96.19 90 LEU A C 1
ATOM 741 O O . LEU A 1 90 ? 6.716 -4.673 -4.970 1.00 96.19 90 LEU A O 1
ATOM 745 N N . GLN A 1 91 ? 6.545 -3.971 -2.851 1.00 95.50 91 GLN A N 1
ATOM 746 C CA . GLN 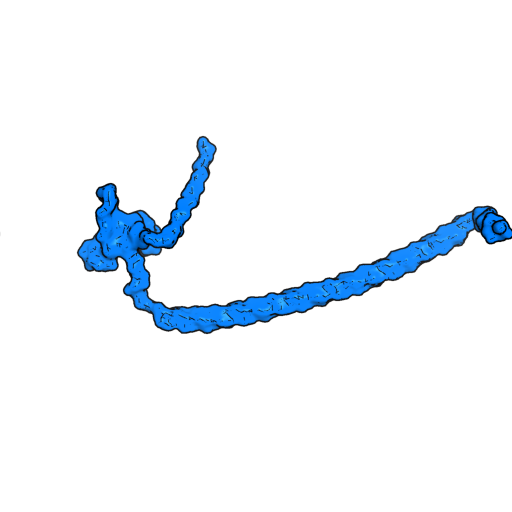A 1 91 ? 7.270 -2.719 -3.077 1.00 95.50 91 GLN A CA 1
ATOM 747 C C . GLN A 1 91 ? 8.730 -2.961 -3.489 1.00 95.50 91 GLN A C 1
ATOM 749 O O . GLN A 1 91 ? 9.228 -2.293 -4.399 1.00 95.50 91 GLN A O 1
ATOM 754 N N . GLU A 1 92 ? 9.410 -3.936 -2.880 1.00 96.19 92 GLU A N 1
ATOM 755 C CA . GLU A 1 92 ? 10.762 -4.339 -3.286 1.00 96.19 92 GLU A CA 1
ATOM 756 C C . GLU A 1 92 ? 10.810 -4.943 -4.698 1.00 96.19 92 GLU A C 1
ATOM 758 O O . GLU A 1 92 ? 11.744 -4.687 -5.459 1.00 96.19 92 GLU A O 1
ATOM 763 N N . GLU A 1 93 ? 9.822 -5.747 -5.086 1.00 95.88 93 GLU A N 1
ATOM 764 C CA . GLU A 1 93 ? 9.754 -6.299 -6.442 1.00 95.88 93 GLU A CA 1
ATOM 765 C C . GLU A 1 93 ? 9.517 -5.211 -7.490 1.00 95.88 93 GLU A C 1
ATOM 767 O O . GLU A 1 93 ? 10.169 -5.206 -8.541 1.00 95.88 93 GLU A O 1
ATOM 772 N N . ILE A 1 94 ? 8.633 -4.256 -7.190 1.00 94.94 94 ILE A N 1
ATOM 773 C CA . ILE A 1 94 ? 8.377 -3.096 -8.045 1.00 94.94 94 ILE A CA 1
ATOM 774 C C . ILE A 1 94 ? 9.649 -2.261 -8.190 1.00 94.94 94 ILE A C 1
ATOM 776 O O . ILE A 1 94 ? 10.019 -1.921 -9.315 1.00 94.94 94 ILE A O 1
ATOM 780 N N . SER A 1 95 ? 10.362 -1.977 -7.096 1.00 95.44 95 SER A N 1
ATOM 781 C CA . SER A 1 95 ? 11.593 -1.181 -7.153 1.00 95.44 95 SER A CA 1
ATOM 782 C C . SER A 1 95 ? 12.676 -1.873 -7.988 1.00 95.44 95 SER A C 1
ATOM 784 O O . SER A 1 95 ? 13.220 -1.268 -8.913 1.00 95.44 95 SER A O 1
ATOM 786 N N . LYS A 1 96 ? 12.908 -3.176 -7.778 1.00 94.19 96 LYS A N 1
ATOM 787 C CA . LYS A 1 96 ? 13.829 -3.984 -8.600 1.00 94.19 96 LYS A CA 1
ATOM 788 C C . LYS A 1 96 ? 13.388 -4.054 -10.061 1.00 94.19 96 LYS A C 1
ATOM 790 O O . LYS A 1 96 ? 14.220 -4.063 -10.970 1.00 94.19 96 LYS A O 1
ATOM 795 N N . SER A 1 97 ? 12.085 -4.140 -10.327 1.00 94.44 97 SER A N 1
ATOM 796 C CA . SER A 1 97 ? 11.563 -4.102 -11.693 1.00 94.44 97 SER A CA 1
ATOM 797 C C . SER A 1 97 ? 11.806 -2.751 -12.356 1.00 94.44 97 SER A C 1
ATOM 799 O O . SER A 1 97 ? 12.128 -2.745 -13.542 1.00 94.44 97 SER A O 1
ATOM 801 N N . ASN A 1 98 ? 11.641 -1.646 -11.636 1.00 94.12 98 ASN A N 1
ATOM 802 C CA . ASN A 1 98 ? 11.836 -0.306 -12.177 1.00 94.12 98 ASN A CA 1
ATOM 803 C C . ASN A 1 98 ? 13.308 -0.058 -12.496 1.00 94.12 98 ASN A C 1
ATOM 805 O O . ASN A 1 98 ? 13.604 0.309 -13.623 1.00 94.12 98 ASN A O 1
ATOM 809 N N . ILE A 1 99 ? 14.232 -0.438 -11.606 1.00 93.81 99 ILE A N 1
ATOM 810 C CA . ILE A 1 99 ? 15.680 -0.361 -11.878 1.00 93.81 99 ILE A CA 1
ATOM 811 C C . ILE A 1 99 ? 16.043 -1.102 -13.175 1.00 93.81 99 ILE A C 1
ATOM 813 O O . ILE A 1 99 ? 16.781 -0.584 -14.014 1.00 93.81 99 ILE A O 1
ATOM 817 N N . ARG A 1 100 ? 15.496 -2.311 -13.381 1.00 94.25 100 ARG A N 1
ATOM 818 C CA . ARG A 1 100 ? 15.727 -3.082 -14.616 1.00 94.25 100 ARG A CA 1
ATOM 819 C C . ARG A 1 100 ? 15.162 -2.380 -15.851 1.00 94.25 100 ARG A C 1
ATOM 821 O O . ARG A 1 100 ? 15.826 -2.355 -16.883 1.00 94.25 100 ARG A O 1
ATOM 828 N N . LYS A 1 101 ? 13.953 -1.821 -15.750 1.00 95.31 101 LYS A N 1
ATOM 829 C CA . LYS A 1 101 ? 13.314 -1.068 -16.838 1.00 95.31 101 LYS A CA 1
ATOM 830 C C . LYS A 1 101 ? 14.113 0.186 -17.181 1.00 95.31 101 LYS A C 1
ATOM 832 O O . LYS A 1 101 ? 14.407 0.382 -18.350 1.00 95.31 101 LYS A O 1
ATOM 837 N N . ASP A 1 102 ? 14.526 0.969 -16.190 1.00 94.94 102 ASP A N 1
ATOM 838 C CA . ASP A 1 102 ? 15.305 2.195 -16.385 1.00 94.94 102 ASP A CA 1
ATOM 839 C C . ASP A 1 102 ? 16.655 1.894 -17.040 1.00 94.94 102 ASP A C 1
ATOM 841 O O . ASP A 1 102 ? 17.047 2.559 -17.996 1.00 94.94 102 ASP A O 1
ATOM 845 N N . THR A 1 103 ? 17.327 0.825 -16.600 1.00 95.44 103 THR A N 1
ATOM 846 C CA . THR A 1 103 ? 18.574 0.351 -17.223 1.00 95.44 103 THR A CA 1
ATOM 847 C C . THR A 1 103 ? 18.362 -0.016 -18.692 1.00 95.44 103 THR A C 1
ATOM 849 O O . THR A 1 103 ? 19.145 0.371 -19.558 1.00 95.44 103 THR A O 1
ATOM 852 N N . LEU A 1 104 ? 17.289 -0.752 -18.991 1.00 96.25 104 LEU A N 1
ATOM 853 C CA . LEU A 1 104 ? 16.954 -1.156 -20.354 1.00 96.25 104 LEU A CA 1
ATOM 854 C C . LEU A 1 104 ? 16.604 0.055 -21.231 1.00 96.25 104 LEU A C 1
ATOM 856 O O . LEU A 1 104 ? 17.037 0.131 -22.379 1.00 96.25 104 LEU A O 1
ATOM 860 N N . VAL A 1 105 ? 15.851 1.014 -20.687 1.00 96.75 105 VAL A N 1
ATOM 861 C CA . VAL A 1 105 ? 15.536 2.282 -21.354 1.00 96.75 105 VAL A CA 1
ATOM 862 C C . VAL A 1 105 ? 16.822 3.035 -21.667 1.00 96.75 105 VAL A C 1
ATOM 864 O O . VAL A 1 105 ? 16.996 3.436 -22.813 1.00 96.75 105 VAL A O 1
ATOM 867 N N . LEU A 1 106 ? 17.747 3.154 -20.710 1.00 95.38 106 LEU A N 1
ATOM 868 C CA . LEU A 1 106 ? 19.039 3.806 -20.917 1.00 95.38 106 LEU A CA 1
ATOM 869 C C . LEU A 1 106 ? 19.808 3.160 -22.084 1.00 95.38 106 LEU A C 1
ATOM 871 O O . LEU A 1 106 ? 20.195 3.854 -23.024 1.00 95.38 106 LEU A O 1
ATOM 875 N N . GLN A 1 107 ? 19.930 1.828 -22.087 1.00 95.69 107 GLN A N 1
ATOM 876 C CA . GLN A 1 107 ? 20.594 1.078 -23.162 1.00 95.69 107 GLN A CA 1
ATOM 877 C C . GLN A 1 107 ? 19.929 1.289 -24.528 1.00 95.69 107 GLN A C 1
ATOM 879 O O . GLN A 1 107 ? 20.609 1.441 -25.545 1.00 95.69 107 GLN A O 1
ATOM 884 N N . PHE A 1 108 ? 18.594 1.310 -24.582 1.00 96.38 108 PHE A N 1
ATOM 885 C CA . PHE A 1 108 ? 17.886 1.599 -25.827 1.00 96.38 108 PHE A CA 1
ATOM 886 C C . PHE A 1 108 ? 18.077 3.046 -26.274 1.00 96.38 108 PHE A C 1
ATOM 888 O O . PHE A 1 108 ? 18.269 3.286 -27.464 1.00 96.38 108 PHE A O 1
ATOM 895 N N . THR A 1 109 ? 18.058 4.010 -25.352 1.00 95.44 109 THR A N 1
ATOM 896 C CA . THR A 1 109 ? 18.290 5.419 -25.687 1.00 95.44 109 THR A CA 1
ATOM 897 C C . THR A 1 109 ? 19.700 5.656 -26.217 1.00 95.44 109 THR A C 1
ATOM 899 O O . THR A 1 109 ? 19.852 6.382 -27.199 1.00 95.44 109 THR A O 1
ATOM 902 N N . GLU A 1 110 ? 20.705 4.988 -25.646 1.00 94.12 110 GLU A N 1
ATOM 903 C CA . GLU A 1 110 ? 22.091 5.028 -26.114 1.00 94.12 110 GLU A CA 1
ATOM 904 C C . GLU A 1 110 ? 22.185 4.505 -27.552 1.00 94.12 110 GLU A C 1
ATOM 906 O O . GLU A 1 110 ? 22.566 5.256 -28.451 1.00 94.12 110 GLU A O 1
ATOM 911 N N . ARG A 1 111 ? 21.680 3.294 -27.817 1.00 94.44 111 ARG A N 1
ATOM 912 C CA . ARG A 1 111 ? 21.667 2.709 -29.172 1.00 94.44 111 ARG A CA 1
ATOM 913 C C . ARG A 1 111 ? 20.919 3.567 -30.190 1.00 94.44 111 ARG A C 1
ATOM 915 O O . ARG A 1 111 ? 21.357 3.708 -31.329 1.00 94.44 111 ARG A O 1
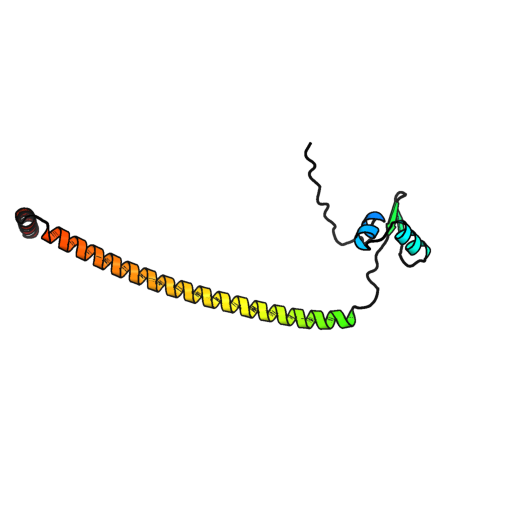ATOM 922 N N . LEU A 1 112 ? 19.784 4.154 -29.807 1.00 94.62 112 LEU A N 1
ATOM 923 C CA . LEU A 1 112 ? 19.030 5.047 -30.691 1.00 94.62 112 LEU A CA 1
ATOM 924 C C . LEU A 1 112 ? 19.809 6.329 -31.000 1.00 94.62 112 LEU A C 1
ATOM 926 O O . LEU A 1 112 ? 19.728 6.842 -32.118 1.00 94.62 112 LEU A O 1
ATOM 930 N N . SER A 1 113 ? 20.560 6.853 -30.030 1.00 92.44 113 SER A N 1
ATOM 931 C CA . SER A 1 113 ? 21.412 8.025 -30.230 1.00 92.44 113 SER A CA 1
ATOM 932 C C . SER A 1 113 ? 22.568 7.727 -31.189 1.00 92.44 113 SER A C 1
ATOM 934 O O . SER A 1 113 ? 22.789 8.503 -32.120 1.00 92.44 113 SER A O 1
ATOM 936 N N . GLU A 1 114 ? 23.214 6.566 -31.053 1.00 93.12 114 GLU A N 1
ATOM 937 C CA . GLU A 1 114 ? 24.265 6.089 -31.959 1.00 93.12 114 GLU A CA 1
ATOM 938 C C . GLU A 1 114 ? 23.725 5.912 -33.382 1.00 93.12 114 GLU A C 1
ATOM 940 O O . GLU A 1 114 ? 24.289 6.437 -34.342 1.00 93.12 114 GLU A O 1
ATOM 945 N N . GLN A 1 115 ? 22.575 5.246 -33.533 1.00 92.62 115 GLN A N 1
ATOM 946 C CA . GLN A 1 115 ? 21.927 5.079 -34.836 1.00 92.62 115 GLN A CA 1
ATOM 947 C C . GLN A 1 115 ? 21.595 6.424 -35.486 1.00 92.62 115 GLN A C 1
ATOM 949 O O . GLN A 1 115 ? 21.811 6.599 -36.687 1.00 92.62 115 GLN A O 1
ATOM 954 N N . ARG A 1 116 ? 21.101 7.396 -34.708 1.00 89.12 116 ARG A N 1
ATOM 955 C CA . ARG A 1 116 ? 20.853 8.755 -35.207 1.00 89.12 116 ARG A CA 1
ATOM 956 C C . ARG A 1 116 ? 22.136 9.425 -35.678 1.00 89.12 116 ARG A C 1
ATOM 958 O O . ARG A 1 116 ? 22.123 10.010 -36.756 1.00 89.12 116 ARG A O 1
ATOM 965 N N . GLN A 1 117 ? 23.228 9.319 -34.922 1.00 89.81 117 GLN A N 1
ATOM 966 C CA . GLN A 1 117 ? 24.522 9.875 -35.323 1.00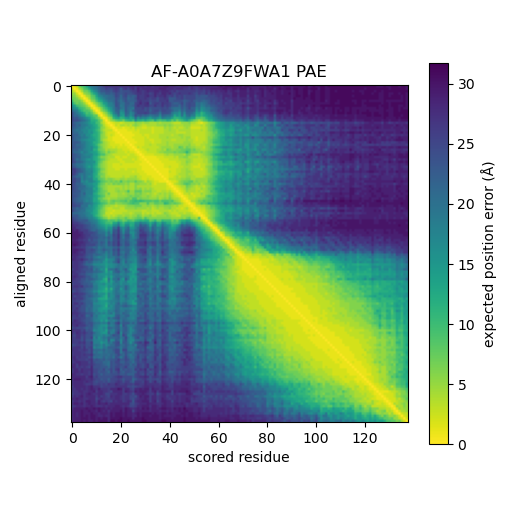 89.81 117 GLN A CA 1
ATOM 967 C C . GLN A 1 117 ? 25.021 9.252 -36.630 1.00 89.81 117 GLN A C 1
ATOM 969 O O . GLN A 1 117 ? 25.394 9.987 -37.539 1.00 89.81 117 GLN A O 1
ATOM 974 N N . LEU A 1 118 ? 24.937 7.928 -36.778 1.00 89.19 118 LEU A N 1
ATOM 975 C CA . LEU A 1 118 ? 25.319 7.237 -38.013 1.00 89.19 118 LEU A CA 1
ATOM 976 C C . LEU A 1 118 ? 24.472 7.692 -39.210 1.00 89.19 118 LEU A C 1
ATOM 978 O O . LEU A 1 118 ? 25.006 7.971 -40.283 1.00 89.19 118 LEU A O 1
ATOM 982 N N . ILE A 1 119 ? 23.153 7.822 -39.036 1.00 89.44 119 ILE A N 1
ATOM 983 C CA . ILE A 1 119 ? 22.257 8.333 -40.086 1.00 89.44 119 ILE A CA 1
ATOM 984 C C . ILE A 1 119 ? 22.617 9.779 -40.449 1.00 89.44 119 ILE A C 1
ATOM 986 O O . ILE A 1 119 ? 22.665 10.125 -41.631 1.00 89.44 119 ILE A O 1
ATOM 990 N N . GLU A 1 120 ? 22.888 10.623 -39.454 1.00 87.19 120 GLU A N 1
ATOM 991 C CA . GLU A 1 120 ? 23.330 12.006 -39.643 1.00 87.19 120 GLU A CA 1
ATOM 992 C C . GLU A 1 120 ? 24.661 12.058 -40.412 1.00 87.19 120 GLU A C 1
ATOM 994 O O . GLU A 1 120 ? 24.833 12.886 -41.303 1.00 87.19 120 GLU A O 1
ATOM 999 N N . GLU A 1 121 ? 25.603 11.162 -40.112 1.00 83.25 121 GLU A N 1
ATOM 1000 C CA . GLU A 1 121 ? 26.884 11.044 -40.813 1.00 83.25 121 GLU A CA 1
ATOM 1001 C C . GLU A 1 121 ? 26.734 10.587 -42.262 1.00 83.25 121 GLU A C 1
ATOM 1003 O O . GLU A 1 121 ? 27.378 11.156 -43.146 1.00 83.25 121 GLU A O 1
ATOM 1008 N N . ILE A 1 122 ? 25.857 9.616 -42.522 1.00 85.44 122 ILE A N 1
ATOM 1009 C CA . ILE A 1 122 ? 25.535 9.152 -43.878 1.00 85.44 122 ILE A CA 1
ATOM 1010 C C . ILE A 1 122 ? 24.861 10.272 -44.681 1.00 85.44 122 ILE A C 1
ATOM 1012 O O . ILE A 1 122 ? 25.154 10.451 -45.862 1.00 85.44 122 ILE A O 1
ATOM 1016 N N . ARG A 1 123 ? 23.990 11.065 -44.043 1.00 84.81 123 ARG A N 1
ATOM 1017 C CA . ARG A 1 123 ? 23.300 12.204 -44.668 1.00 84.81 123 ARG A CA 1
ATOM 1018 C C . ARG A 1 123 ? 24.201 13.412 -44.928 1.00 84.81 123 ARG A C 1
ATOM 1020 O O . ARG A 1 123 ? 23.803 14.309 -45.674 1.00 84.81 123 ARG A O 1
ATOM 1027 N N . ARG A 1 124 ? 25.396 13.487 -44.333 1.00 83.81 124 ARG A N 1
ATOM 1028 C CA . ARG A 1 124 ? 26.302 14.623 -44.551 1.00 83.81 124 ARG A CA 1
ATOM 1029 C C . ARG A 1 124 ? 26.890 14.585 -45.967 1.00 83.81 124 ARG A C 1
ATOM 1031 O O . ARG A 1 124 ? 27.436 13.562 -46.377 1.00 83.81 124 ARG A O 1
ATOM 1038 N N . PRO A 1 125 ? 26.888 15.723 -46.686 1.00 88.56 125 PRO A N 1
ATOM 1039 C CA . PRO A 1 125 ? 27.596 15.841 -47.954 1.00 88.56 125 PRO A CA 1
ATOM 1040 C C . PRO A 1 125 ? 29.082 15.496 -47.806 1.00 88.56 125 PRO A C 1
ATOM 1042 O O . PRO A 1 125 ? 29.720 15.881 -46.821 1.00 88.56 125 PRO A O 1
ATOM 1045 N N . TRP A 1 126 ? 29.647 14.825 -48.811 1.00 86.19 126 TRP A N 1
ATOM 1046 C CA . TRP A 1 126 ? 31.029 14.329 -48.809 1.00 86.19 126 TRP A CA 1
ATOM 1047 C C . TRP A 1 126 ? 32.075 15.408 -48.465 1.00 86.19 126 TRP A C 1
ATOM 1049 O O . TRP A 1 126 ? 33.021 15.136 -47.729 1.00 86.19 126 TRP A O 1
ATOM 1059 N N . TRP A 1 127 ? 31.864 16.660 -48.890 1.00 84.00 127 TRP A N 1
ATOM 1060 C CA . TRP A 1 127 ? 32.769 17.782 -48.612 1.00 84.00 127 TRP A CA 1
ATOM 1061 C C . TRP A 1 127 ? 32.819 18.181 -47.125 1.00 84.00 127 TRP A C 1
ATOM 1063 O O . TRP A 1 127 ? 33.864 18.618 -46.643 1.00 84.00 127 TRP A O 1
ATOM 1073 N N . LYS A 1 128 ? 31.725 17.993 -46.364 1.00 83.44 128 LYS A N 1
ATOM 1074 C CA . LYS A 1 128 ? 31.718 18.208 -44.902 1.00 83.44 128 LYS A CA 1
ATOM 1075 C C . LYS A 1 128 ? 32.501 17.122 -44.166 1.00 83.44 128 LYS A C 1
ATOM 1077 O O . LYS A 1 128 ? 33.063 17.405 -43.113 1.00 83.44 128 LYS A O 1
ATOM 1082 N N . ARG A 1 129 ? 32.519 15.892 -44.695 1.00 81.56 129 ARG A N 1
ATOM 1083 C CA . ARG A 1 129 ? 33.302 14.775 -44.138 1.00 81.56 129 ARG A CA 1
ATOM 1084 C C . ARG A 1 129 ? 34.792 14.994 -44.393 1.00 81.56 129 ARG A C 1
ATOM 1086 O O . ARG A 1 129 ? 35.577 14.907 -43.458 1.00 81.56 129 ARG A O 1
ATOM 1093 N N . TRP A 1 130 ? 35.147 15.390 -45.616 1.00 82.12 130 TRP A N 1
ATOM 1094 C CA . TRP A 1 130 ? 36.528 15.677 -46.006 1.00 82.12 130 TRP A CA 1
ATOM 1095 C C . TRP A 1 130 ? 37.189 16.767 -45.145 1.00 82.12 130 TRP A C 1
ATOM 1097 O O . TRP A 1 130 ? 38.274 16.542 -44.620 1.00 82.12 130 TRP A O 1
ATOM 1107 N N . ARG A 1 131 ? 36.503 17.896 -44.901 1.00 84.69 131 ARG A N 1
ATOM 1108 C CA . ARG A 1 131 ? 37.033 18.998 -44.070 1.00 84.69 131 ARG A CA 1
ATOM 1109 C C . ARG A 1 131 ? 37.345 18.575 -42.625 1.00 84.69 131 ARG A C 1
ATOM 1111 O O . ARG A 1 131 ? 38.293 19.061 -42.027 1.00 84.69 131 ARG A O 1
ATOM 1118 N N 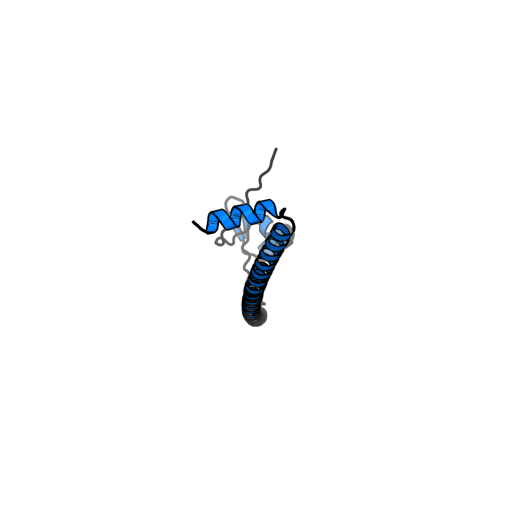. ARG A 1 132 ? 36.571 17.649 -42.054 1.00 73.25 132 ARG A N 1
ATOM 1119 C CA . ARG A 1 132 ? 36.801 17.171 -40.682 1.00 73.25 132 ARG A CA 1
ATOM 1120 C C . ARG A 1 132 ? 38.000 16.217 -40.600 1.00 73.25 132 ARG A C 1
ATOM 1122 O O . ARG A 1 132 ? 38.728 16.232 -39.614 1.00 73.25 132 ARG A O 1
ATOM 1129 N N . SER A 1 133 ? 38.219 15.410 -41.641 1.00 72.88 133 SER A N 1
ATOM 1130 C CA . SER A 1 133 ? 39.387 14.526 -41.740 1.00 72.88 133 SER A CA 1
ATOM 1131 C C . SER A 1 133 ? 40.701 15.297 -41.872 1.00 72.88 133 SER A C 1
ATOM 1133 O O . SER A 1 133 ? 41.711 14.825 -41.367 1.00 72.88 133 SER A O 1
ATOM 1135 N N . THR A 1 134 ? 40.696 16.478 -42.501 1.00 73.62 134 THR A N 1
ATOM 1136 C CA . THR A 1 134 ? 41.888 17.338 -42.578 1.00 73.62 134 THR A CA 1
ATOM 1137 C C . THR A 1 134 ? 42.191 18.040 -41.253 1.00 73.62 134 THR A C 1
ATOM 1139 O O . THR A 1 134 ? 43.357 18.134 -40.892 1.00 73.62 134 THR A O 1
ATOM 1142 N N . ASP A 1 135 ? 41.163 18.449 -40.497 1.00 68.62 135 ASP A N 1
ATOM 1143 C CA . ASP A 1 135 ? 41.323 19.068 -39.166 1.00 68.62 135 ASP A CA 1
ATOM 1144 C C . ASP A 1 135 ? 41.784 18.067 -38.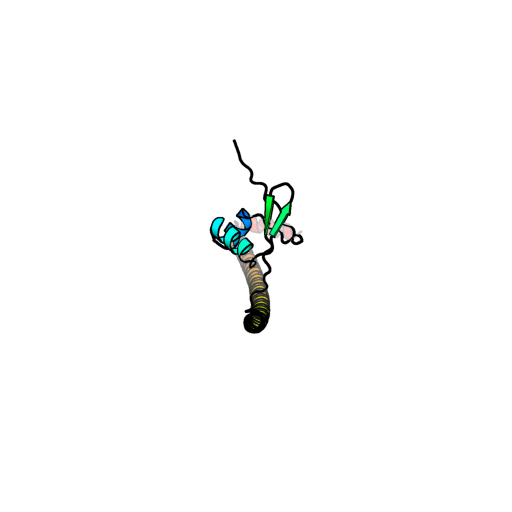087 1.00 68.62 135 ASP A C 1
ATOM 1146 O O . ASP A 1 135 ? 42.346 18.467 -37.078 1.00 68.62 135 ASP A O 1
ATOM 1150 N N . SER A 1 136 ? 41.546 16.763 -38.282 1.00 62.50 136 SER A N 1
ATOM 1151 C CA . SER A 1 136 ? 41.953 15.700 -37.338 1.00 62.50 136 SER A CA 1
ATOM 1152 C C . SER A 1 136 ? 43.377 15.172 -37.586 1.00 62.50 136 SER A C 1
ATOM 1154 O O . SER A 1 136 ? 43.827 14.282 -36.870 1.00 62.50 136 SER A O 1
ATOM 1156 N N . ALA A 1 137 ? 44.038 15.642 -38.651 1.00 58.88 137 ALA A N 1
ATOM 1157 C CA . ALA A 1 137 ? 45.360 15.194 -39.101 1.00 58.88 137 ALA A CA 1
ATOM 1158 C C . ALA A 1 137 ? 46.483 16.221 -38.822 1.00 58.88 137 ALA A C 1
ATOM 1160 O O . ALA A 1 137 ? 47.616 16.014 -39.260 1.00 58.88 137 ALA A O 1
ATOM 1161 N N . GLN A 1 138 ? 46.162 17.307 -38.112 1.00 51.22 138 GLN A N 1
ATOM 1162 C CA . GLN A 1 138 ? 47.101 18.244 -37.482 1.00 51.22 138 GLN A CA 1
ATOM 1163 C C . GLN A 1 138 ? 47.122 18.006 -35.973 1.00 51.22 138 GLN A C 1
ATOM 1165 O O . GLN A 1 138 ? 48.216 18.170 -35.391 1.00 51.22 138 GLN A O 1
#

Solvent-accessible surface area (backbone atoms only — not comparable to full-atom values): 8267 Å² total; per-residue (Å²): 143,79,92,73,82,77,83,74,81,80,72,89,86,66,73,61,32,46,58,66,58,47,23,66,73,68,71,47,54,67,69,56,53,51,49,33,40,76,72,65,78,33,57,70,50,79,55,94,93,42,60,28,36,37,80,76,86,82,72,86,67,62,72,71,52,50,54,56,49,49,56,50,48,52,51,52,51,52,51,50,52,51,52,51,52,51,50,52,52,53,52,51,52,50,52,56,52,46,56,55,50,52,53,51,50,50,55,51,51,50,52,53,50,51,52,49,51,52,52,52,58,70,69,46,58,68,70,66,54,52,57,51,58,59,68,71,74,114

Mean predicted aligned error: 17.07 Å

Foldseek 3Di:
DDDDDDPDDDDPDDQWAFLVVVCVVVVHDSVVVVVCVVVVVWDWDADPNGITTGDDPPPDPCPVVVVVVVVVVVVVVVVVVVVVVVVVVVVVVVVVVVVVVVVVVVVVVVVVVVVVVVVVVVPDDPVVVVVVVVVVVD

Radius of gyration: 39.29 Å; Cα contacts (8 Å, |Δi|>4): 52; chains: 1; bounding box: 87×48×91 Å

Secondary structure (DSSP, 8-state):
-----------SS--EEEHHHHHHHHT--HHHHHHHHHTTSSEEEEETTEEEEE----SS-HHHHHHHHHHHHHHHHHHHHHHHHHHHHHHHHHHHHHHHHHHHHHHHHHHHHHHHHHHHHHHS-HHHHHHHHHHT--

Nearest PDB structures (foldseek):
  6ama-assembly1_B  TM=8.753E-01  e=2.069E-01  Streptomyces venezuelae
  6amk-assembly1_A  TM=7.805E-01  e=1.151E-01  Streptomyces venezuelae
  6amk-assembly1_B  TM=8.103E-01  e=1.594E-01  Streptomyces venezuelae
  5i44-assembly1_D  TM=5.831E-01  e=2.069E-01  Bacillus subtilis subsp. subtilis str. 168
  2zhh-assembly1_A-2  TM=8.245E-01  e=2.798E+00  Escherichia coli K-12